Protein AF-A0A5P0JK88-F1 (afdb_monomer)

pLDDT: mean 88.71, std 13.71, range [46.22, 98.0]

Nearest PDB structures (foldseek):
  2e2e-assembly1_B  TM=9.345E-01  e=5.633E-08  Escherichia coli
  3bee-assembly2_B  TM=8.224E-01  e=6.746E-04  Vibrio parahaemolyticus RIMD 2210633
  8cqp-assembly3_C  TM=8.304E-01  e=3.539E-02  synthetic construct
  4am9-assembly1_A  TM=8.230E-01  e=6.705E-01  Yersinia enterocolitica
  8a5y-assembly1_K  TM=8.120E-01  e=8.407E-01  Saccharomyces cerevisiae

Mean predicted aligned error: 5.72 Å

Radius of gyration: 14.1 Å; Cα contacts (8 Å, |Δi|>4): 62; chains: 1; bounding box: 29×31×42 Å

InterPro domains:
  IPR011990 Tetratricopeptide-like helical domain superfamily [G3DSA:1.25.40.10] (1-83)
  IPR011990 Tetratricopeptide-like helical domain superfamily [SSF48452] (12-60)
  IPR051263 Cytochrome c-type biogenesis [PTHR47870] (1-77)

Organism: Escherichia coli (NCBI:txid562)

Secondary structure (DSSP, 8-state):
---S---S---HHHHHHHHHHHHH-TT-HHHHHHHHHHHHHTT-HHHHHHHHHHHHHTT-TTS-HHHHHHHHHHHHHHHHHH-

Solvent-accessible surface area (backbone atoms only — not comparable to full-atom values): 4887 Å² total; per-residue (Å²): 131,96,85,81,78,79,70,97,61,91,44,75,68,57,48,54,51,37,53,51,48,37,74,77,36,81,75,44,59,67,47,40,51,52,50,17,52,52,27,44,75,69,68,37,24,70,59,16,38,53,34,47,49,53,54,57,73,64,66,50,88,91,54,63,61,67,61,44,53,52,51,38,53,50,31,55,54,53,46,68,72,75,109

Sequence (83 aa):
VLYYQASQHMTAQTRAMIDKALALDSNEITALMLLASDAFMQANYAQAIELWQKVMDLNSPRVNRTQLVESINMAKLLQRRLD

Foldseek 3Di:
DPPPPPPPAQDPVNLVVLVVVCVVPVLPLVSLQVQLVNCVVVLVLVSNLVSLVSNVVVVDPVDDNVVSVVSNVVSVVSNVVVD

Structure (mmCIF, N/CA/C/O backbone):
data_AF-A0A5P0JK88-F1
#
_entry.id   AF-A0A5P0JK88-F1
#
loop_
_atom_site.group_PDB
_atom_site.id
_atom_site.type_symbol
_atom_site.label_atom_id
_atom_site.label_alt_id
_atom_site.label_comp_id
_atom_site.label_asym_id
_atom_site.label_entity_id
_atom_site.label_seq_id
_atom_site.pdbx_PDB_ins_code
_atom_site.Cartn_x
_atom_site.Cartn_y
_atom_site.Cartn_z
_atom_site.occupancy
_atom_site.B_iso_or_equiv
_atom_site.auth_seq_id
_atom_site.auth_comp_id
_atom_site.auth_asym_id
_atom_site.auth_atom_id
_atom_site.pdbx_PDB_model_num
ATOM 1 N N . VAL A 1 1 ? 14.630 -11.568 28.004 1.00 47.00 1 VAL A N 1
ATOM 2 C CA . VAL A 1 1 ? 13.693 -10.469 27.671 1.00 47.00 1 VAL A CA 1
ATOM 3 C C . VAL A 1 1 ? 13.780 -10.248 26.162 1.00 47.00 1 VAL A C 1
ATOM 5 O O . VAL A 1 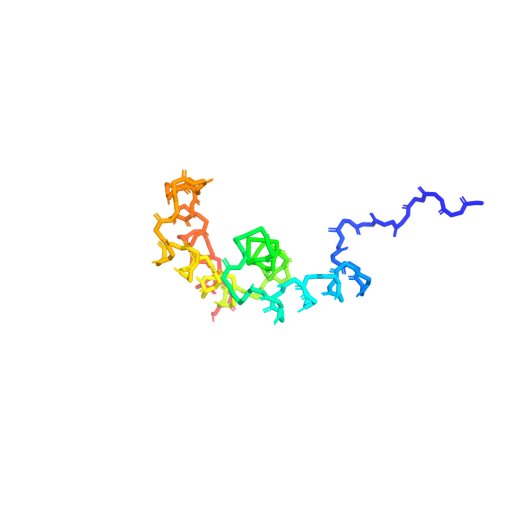1 ? 14.833 -9.832 25.697 1.00 47.00 1 VAL A O 1
ATOM 8 N N . LEU A 1 2 ? 12.764 -10.672 25.394 1.00 53.62 2 LEU A N 1
ATOM 9 C CA . LEU A 1 2 ? 12.745 -10.663 23.917 1.00 53.62 2 LEU A CA 1
ATOM 10 C C . LEU A 1 2 ? 12.664 -9.224 23.372 1.00 53.62 2 LEU A C 1
ATOM 12 O O . LEU A 1 2 ? 11.591 -8.744 23.028 1.00 53.62 2 LEU A O 1
ATOM 16 N N . TYR A 1 3 ? 13.795 -8.527 23.312 1.00 51.19 3 TYR A N 1
ATOM 17 C CA . TYR A 1 3 ? 13.865 -7.142 22.822 1.00 51.19 3 TYR A CA 1
ATOM 18 C C . TYR A 1 3 ? 14.362 -7.014 21.369 1.00 51.19 3 TYR A C 1
ATOM 20 O O . TYR A 1 3 ? 14.691 -5.914 20.947 1.00 51.19 3 TYR A O 1
ATOM 28 N N . TYR A 1 4 ? 14.438 -8.113 20.598 1.00 50.50 4 TYR A N 1
ATOM 29 C CA . TYR A 1 4 ? 15.246 -8.134 19.364 1.00 50.50 4 TYR A CA 1
ATOM 30 C C . TYR A 1 4 ? 14.649 -8.785 18.104 1.00 50.50 4 TYR A C 1
ATOM 32 O O . TYR A 1 4 ? 15.392 -9.022 17.158 1.00 50.50 4 TYR A O 1
ATOM 40 N N . GLN A 1 5 ? 13.345 -9.063 18.018 1.00 46.22 5 GLN A N 1
ATOM 41 C CA . GLN A 1 5 ? 12.798 -9.742 16.823 1.00 46.22 5 GLN A CA 1
ATOM 42 C C . GLN A 1 5 ? 11.486 -9.169 16.284 1.00 46.22 5 GLN A C 1
ATOM 44 O O . GLN A 1 5 ? 10.652 -9.899 15.760 1.00 46.22 5 GLN A O 1
ATOM 49 N N . ALA A 1 6 ? 11.318 -7.850 16.334 1.00 47.78 6 ALA A N 1
ATOM 50 C CA . ALA A 1 6 ? 10.399 -7.188 15.413 1.00 47.78 6 ALA A CA 1
ATOM 51 C C . ALA A 1 6 ? 11.202 -6.688 14.208 1.00 47.78 6 ALA A C 1
ATOM 53 O O . ALA A 1 6 ? 11.476 -5.499 14.062 1.00 47.78 6 ALA A O 1
ATOM 54 N N . SER A 1 7 ? 11.620 -7.624 13.353 1.00 48.72 7 SER A N 1
ATOM 55 C CA . SER A 1 7 ? 11.893 -7.311 11.950 1.00 48.72 7 SER A CA 1
ATOM 56 C C . SER A 1 7 ? 10.699 -6.501 11.434 1.00 48.72 7 SER A C 1
ATOM 58 O O . SER A 1 7 ? 9.563 -6.889 11.692 1.00 48.72 7 SER A O 1
ATOM 60 N N . GLN A 1 8 ? 10.956 -5.350 10.815 1.00 61.00 8 GLN A N 1
ATOM 61 C CA . GLN A 1 8 ? 10.016 -4.249 10.549 1.00 61.00 8 GLN A CA 1
ATOM 62 C C . GLN A 1 8 ? 8.844 -4.596 9.599 1.00 61.00 8 GLN A C 1
ATOM 64 O O . GLN A 1 8 ? 8.693 -3.995 8.539 1.00 61.00 8 GLN A O 1
ATOM 69 N N . HIS A 1 9 ? 8.010 -5.565 9.961 1.00 65.38 9 HIS A N 1
ATOM 70 C CA . HIS A 1 9 ? 6.862 -6.015 9.181 1.00 65.38 9 HIS A CA 1
ATOM 71 C C . HIS A 1 9 ? 5.560 -5.490 9.782 1.00 65.38 9 HIS A C 1
ATOM 73 O O . HIS A 1 9 ? 5.437 -5.318 10.998 1.00 65.38 9 HIS A O 1
ATOM 79 N N . MET A 1 10 ? 4.573 -5.255 8.919 1.00 76.12 10 MET A N 1
ATOM 80 C CA . MET A 1 10 ? 3.215 -4.900 9.315 1.00 76.12 10 MET A CA 1
ATOM 81 C C . MET A 1 10 ? 2.674 -5.918 10.327 1.00 76.12 10 MET A C 1
ATOM 83 O O . MET A 1 10 ? 2.512 -7.098 10.016 1.00 76.12 10 MET A O 1
ATOM 87 N N . THR A 1 11 ? 2.386 -5.471 11.552 1.00 82.94 11 THR A N 1
ATOM 88 C CA . THR A 1 11 ? 1.775 -6.338 12.569 1.00 82.94 11 THR A CA 1
ATOM 89 C C . THR A 1 11 ? 0.270 -6.458 12.337 1.00 82.94 11 THR A C 1
ATOM 91 O O . THR A 1 11 ? -0.356 -5.564 11.761 1.00 82.94 11 THR A O 1
ATOM 94 N N . ALA A 1 12 ? -0.348 -7.526 12.850 1.00 84.00 12 ALA A N 1
ATOM 95 C CA . ALA A 1 12 ? -1.805 -7.682 12.807 1.00 84.00 12 ALA A CA 1
ATOM 96 C C . ALA A 1 12 ? -2.542 -6.503 13.475 1.00 84.00 12 ALA A C 1
ATOM 98 O O . ALA A 1 12 ? -3.598 -6.083 13.006 1.00 84.00 12 ALA A O 1
ATOM 99 N N . GLN A 1 13 ? -1.965 -5.927 14.535 1.00 83.94 13 GLN A N 1
ATOM 100 C CA . GLN A 1 13 ? -2.524 -4.756 15.210 1.00 83.94 13 GLN A CA 1
ATOM 101 C C . GLN A 1 13 ? -2.465 -3.508 14.321 1.00 83.94 13 GLN A C 1
ATOM 103 O O . GLN A 1 13 ? -3.456 -2.786 14.214 1.00 83.94 13 GLN A O 1
ATOM 108 N N . THR A 1 14 ? -1.327 -3.269 13.663 1.00 86.38 14 THR A N 1
ATOM 109 C CA . THR A 1 14 ? -1.156 -2.140 12.738 1.00 86.38 14 THR A CA 1
ATOM 110 C C . THR A 1 14 ? -2.115 -2.262 11.554 1.00 86.38 14 THR A C 1
ATOM 112 O O . THR A 1 14 ? -2.785 -1.289 11.213 1.00 86.38 14 THR A O 1
ATOM 115 N N . ARG A 1 15 ? -2.269 -3.469 10.994 1.00 89.12 15 ARG A N 1
ATOM 116 C CA . ARG A 1 15 ? -3.247 -3.748 9.934 1.00 89.12 15 ARG A C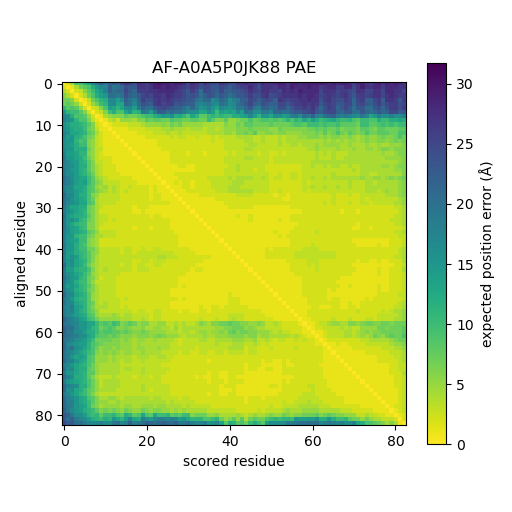A 1
ATOM 117 C C . ARG A 1 15 ? -4.677 -3.450 10.384 1.00 89.12 15 ARG A C 1
ATOM 119 O O . ARG A 1 15 ? -5.371 -2.704 9.711 1.00 89.12 15 ARG A O 1
ATOM 126 N N . ALA A 1 16 ? -5.079 -3.908 11.569 1.00 90.88 16 ALA A N 1
ATOM 127 C CA . ALA A 1 16 ? -6.412 -3.621 12.098 1.00 90.88 16 ALA A CA 1
ATOM 128 C C . ALA A 1 16 ? -6.667 -2.117 12.330 1.00 90.88 16 ALA A C 1
ATOM 130 O O . ALA A 1 16 ? -7.801 -1.657 12.206 1.00 90.88 16 ALA A O 1
A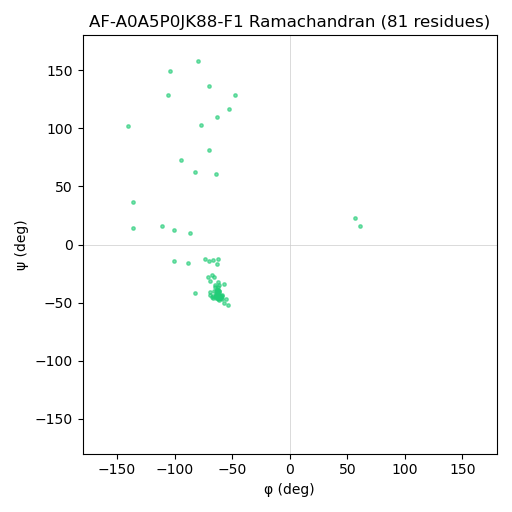TOM 131 N N . MET A 1 17 ? -5.640 -1.334 12.684 1.00 90.62 17 MET A N 1
ATOM 132 C CA . MET A 1 17 ? -5.760 0.127 12.793 1.00 90.62 17 MET A CA 1
ATOM 133 C C . MET A 1 17 ? -5.938 0.791 11.426 1.00 90.62 17 MET A C 1
ATOM 135 O O . MET A 1 17 ? -6.790 1.665 11.286 1.00 90.62 17 MET A O 1
ATOM 139 N N . ILE A 1 18 ? -5.172 0.352 10.429 1.00 92.31 18 ILE A N 1
ATOM 140 C CA . ILE A 1 18 ? -5.297 0.805 9.041 1.00 92.31 18 ILE A CA 1
ATOM 141 C C . ILE A 1 18 ? -6.690 0.478 8.494 1.00 92.31 18 ILE A C 1
ATOM 143 O O . ILE A 1 18 ? -7.347 1.357 7.944 1.00 92.31 18 ILE A O 1
ATOM 147 N N . ASP A 1 19 ? -7.179 -0.743 8.710 1.00 93.31 19 ASP A N 1
ATOM 148 C CA . ASP A 1 19 ? -8.501 -1.170 8.243 1.00 93.31 19 ASP A CA 1
ATOM 149 C C . ASP A 1 19 ? -9.614 -0.320 8.873 1.00 93.31 19 ASP A C 1
ATOM 151 O O . ASP A 1 19 ? -10.551 0.096 8.192 1.00 93.31 19 ASP A O 1
ATOM 155 N N . LYS A 1 20 ? -9.490 0.017 10.165 1.00 93.31 20 LYS A N 1
ATOM 156 C CA . LYS A 1 20 ? -10.410 0.949 10.837 1.00 93.31 20 LYS A CA 1
ATOM 157 C C . LYS A 1 20 ? -10.339 2.358 10.254 1.00 93.31 20 LYS A C 1
ATOM 159 O O . LYS A 1 20 ? -11.385 2.975 10.076 1.00 93.31 20 LYS A O 1
ATOM 164 N N . ALA A 1 21 ? -9.141 2.867 9.965 1.00 93.50 21 ALA A N 1
ATOM 165 C CA . ALA A 1 21 ? -8.977 4.180 9.345 1.00 93.50 21 ALA A CA 1
ATOM 166 C C . ALA A 1 21 ? -9.647 4.220 7.964 1.00 93.50 21 ALA A C 1
ATOM 168 O O . ALA A 1 21 ? -10.409 5.141 7.690 1.00 93.50 21 ALA A O 1
ATOM 169 N N . LEU A 1 22 ? -9.463 3.176 7.152 1.00 93.88 22 LEU A N 1
ATOM 170 C CA . LEU A 1 22 ? -10.069 3.063 5.823 1.00 93.88 22 LEU A CA 1
ATOM 171 C C . LEU A 1 22 ? -11.582 2.827 5.851 1.00 93.88 22 LEU A C 1
ATOM 173 O O . LEU A 1 22 ? -12.280 3.226 4.921 1.00 93.88 22 LEU A O 1
ATOM 177 N N . ALA A 1 23 ? -12.104 2.202 6.906 1.00 95.94 23 ALA A N 1
ATOM 178 C CA . ALA A 1 23 ? -13.545 2.077 7.110 1.00 95.94 23 ALA A CA 1
ATOM 179 C C . ALA A 1 23 ? -14.206 3.429 7.435 1.00 95.94 23 ALA A C 1
ATOM 181 O O . ALA A 1 23 ? -15.365 3.641 7.084 1.00 95.94 23 ALA A O 1
ATOM 182 N N . LEU A 1 24 ? -13.480 4.334 8.102 1.00 96.50 24 LEU A N 1
ATOM 183 C CA . LEU A 1 24 ? -13.945 5.691 8.405 1.00 96.50 24 LEU A CA 1
ATOM 184 C C . LEU A 1 24 ? -13.746 6.640 7.217 1.00 96.50 24 LEU A C 1
ATOM 186 O O . LEU A 1 24 ? -14.633 7.431 6.908 1.00 96.50 24 LEU A O 1
ATOM 190 N N . ASP A 1 25 ? -12.600 6.5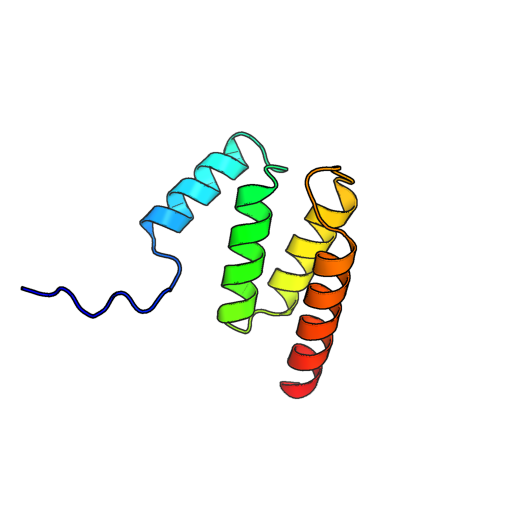45 6.548 1.00 94.62 25 ASP A N 1
ATOM 191 C CA . ASP A 1 25 ? -12.270 7.288 5.339 1.00 94.62 25 ASP A CA 1
ATOM 192 C C . ASP A 1 25 ? -11.507 6.388 4.362 1.00 94.62 25 ASP A C 1
ATOM 194 O O . ASP A 1 25 ? -10.301 6.166 4.470 1.00 94.62 25 ASP A O 1
ATOM 198 N N . SER A 1 26 ? -12.218 5.902 3.345 1.00 93.44 26 SER A N 1
ATOM 199 C CA . SER A 1 26 ? -11.644 5.032 2.311 1.00 93.44 26 SER A CA 1
ATOM 200 C C . SER A 1 26 ? -10.522 5.684 1.485 1.00 93.44 26 SER A C 1
ATOM 202 O O . SER A 1 26 ? -9.822 4.983 0.743 1.00 93.44 26 SER A O 1
ATOM 204 N N . ASN A 1 27 ? -10.358 7.004 1.600 1.00 94.50 27 ASN A N 1
ATOM 205 C CA . ASN A 1 27 ? -9.356 7.815 0.922 1.00 94.50 27 ASN A CA 1
ATOM 206 C C . ASN A 1 27 ? -8.296 8.365 1.889 1.00 94.50 27 ASN A C 1
ATOM 208 O O . ASN A 1 27 ? -7.541 9.264 1.513 1.00 94.50 27 ASN A O 1
ATOM 212 N N . GLU A 1 28 ? -8.202 7.821 3.106 1.00 95.81 28 GLU A N 1
ATOM 213 C CA . GLU A 1 28 ? -7.183 8.234 4.066 1.00 95.81 28 GLU A CA 1
ATOM 214 C C . GLU A 1 28 ? -5.786 7.919 3.508 1.00 95.81 28 GLU A C 1
ATOM 216 O O . GLU A 1 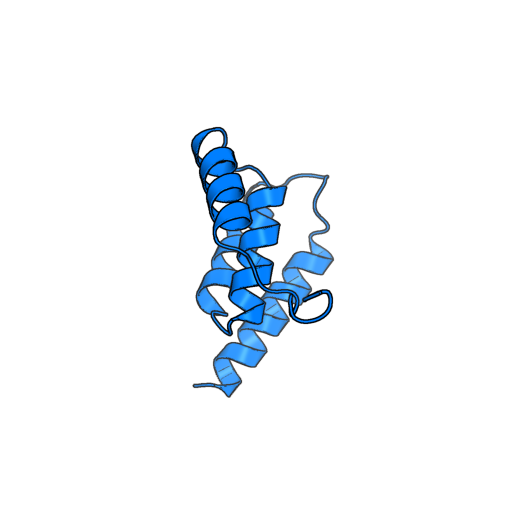28 ? -5.370 6.769 3.341 1.00 95.81 28 GLU A O 1
ATOM 221 N N . ILE A 1 29 ? -5.066 8.984 3.164 1.00 94.00 29 ILE A N 1
ATOM 222 C CA . ILE A 1 29 ? -3.821 8.919 2.397 1.00 94.00 29 ILE A CA 1
ATOM 223 C C . ILE A 1 29 ? -2.737 8.166 3.164 1.00 94.00 29 ILE A C 1
ATOM 225 O O . ILE A 1 29 ? -1.967 7.426 2.557 1.00 94.00 29 ILE A O 1
ATOM 229 N N . THR A 1 30 ? -2.662 8.339 4.482 1.00 92.44 30 THR A N 1
ATOM 230 C CA . THR A 1 30 ? -1.612 7.737 5.312 1.00 92.44 30 THR A CA 1
ATOM 231 C C . THR A 1 30 ? -1.747 6.216 5.332 1.00 92.44 30 THR A C 1
ATOM 233 O O . THR A 1 30 ? -0.770 5.502 5.111 1.00 92.44 30 THR A O 1
ATOM 236 N N . ALA A 1 31 ? -2.965 5.716 5.520 1.00 95.12 31 ALA A N 1
ATOM 237 C CA . ALA A 1 31 ? -3.340 4.314 5.502 1.00 95.12 31 ALA A CA 1
ATOM 238 C C . ALA A 1 31 ? -3.072 3.692 4.130 1.00 95.12 31 ALA A C 1
ATOM 240 O O . ALA A 1 31 ? -2.444 2.635 4.051 1.00 95.12 31 ALA A O 1
ATOM 241 N N . LEU A 1 32 ? -3.470 4.368 3.047 1.00 96.25 32 LEU A N 1
ATOM 242 C CA . LEU A 1 32 ? -3.199 3.906 1.683 1.00 96.25 32 LEU A CA 1
ATOM 243 C C . LEU A 1 32 ? -1.694 3.835 1.383 1.00 96.25 32 LEU A C 1
ATOM 245 O O . LEU A 1 32 ? -1.232 2.841 0.825 1.00 96.25 32 LEU A O 1
ATOM 249 N N . MET A 1 33 ? -0.916 4.841 1.795 1.00 94.81 33 MET A N 1
ATOM 250 C CA . MET A 1 33 ? 0.541 4.851 1.623 1.00 94.81 33 MET A CA 1
ATOM 251 C C . MET A 1 33 ? 1.221 3.728 2.414 1.00 94.81 33 MET A C 1
ATOM 253 O O . MET A 1 33 ? 2.083 3.040 1.870 1.00 94.81 33 MET A O 1
ATOM 257 N N . LEU A 1 34 ? 0.811 3.500 3.667 1.00 94.06 34 LEU A N 1
ATOM 258 C CA . LEU A 1 34 ? 1.347 2.422 4.503 1.00 94.06 34 LEU A CA 1
ATOM 259 C C . LEU A 1 34 ? 1.041 1.037 3.923 1.00 94.06 34 LEU A C 1
ATOM 261 O O . LEU A 1 34 ? 1.925 0.181 3.899 1.00 94.06 34 LEU A O 1
ATOM 265 N N . LEU A 1 35 ? -0.179 0.818 3.421 1.00 95.44 35 LEU A N 1
ATOM 266 C CA . LEU A 1 35 ? -0.536 -0.433 2.749 1.00 95.44 35 LEU A CA 1
ATOM 267 C C . LEU A 1 35 ? 0.263 -0.648 1.467 1.00 95.44 35 LEU A C 1
ATOM 269 O O . LEU A 1 35 ? 0.685 -1.771 1.203 1.00 95.44 35 LEU A O 1
ATOM 273 N N . ALA A 1 36 ? 0.486 0.407 0.683 1.00 96.06 36 ALA A N 1
ATOM 274 C CA . ALA A 1 36 ? 1.258 0.311 -0.549 1.00 96.06 36 ALA A CA 1
ATOM 275 C C . ALA A 1 36 ? 2.715 -0.074 -0.261 1.00 96.06 36 ALA A C 1
ATOM 277 O O . ALA A 1 36 ? 3.264 -0.967 -0.907 1.00 96.06 36 ALA A O 1
ATOM 278 N N . SER A 1 37 ? 3.324 0.548 0.754 1.00 93.75 37 SER A N 1
ATOM 279 C CA . SER A 1 37 ? 4.669 0.201 1.212 1.00 93.75 37 SER A CA 1
ATOM 280 C C . SER A 1 37 ? 4.753 -1.232 1.743 1.00 93.75 37 SER A C 1
ATOM 282 O O . SER A 1 37 ? 5.689 -1.944 1.390 1.00 93.75 37 SER A O 1
ATOM 284 N N . ASP A 1 38 ? 3.781 -1.685 2.539 1.00 93.69 38 ASP A N 1
ATOM 285 C CA . ASP A 1 38 ? 3.734 -3.070 3.031 1.00 93.69 38 ASP A CA 1
ATOM 286 C C . ASP A 1 38 ? 3.611 -4.080 1.881 1.00 93.69 38 ASP A C 1
ATOM 288 O O . ASP A 1 38 ? 4.381 -5.037 1.807 1.00 93.69 38 ASP A O 1
ATOM 292 N N . ALA A 1 39 ? 2.710 -3.827 0.927 1.00 94.94 39 ALA A N 1
ATOM 293 C CA . ALA A 1 39 ? 2.551 -4.659 -0.261 1.00 94.94 39 ALA A CA 1
ATOM 294 C C . ALA A 1 39 ? 3.849 -4.735 -1.082 1.00 94.94 39 ALA A C 1
ATOM 296 O O . ALA A 1 39 ? 4.259 -5.821 -1.491 1.00 94.94 39 ALA A O 1
ATOM 297 N N . PHE A 1 40 ? 4.541 -3.607 -1.266 1.00 95.38 40 PHE A N 1
ATOM 298 C CA . PHE A 1 40 ? 5.826 -3.568 -1.964 1.00 95.38 40 PHE A CA 1
ATOM 299 C C . PHE A 1 40 ? 6.895 -4.411 -1.255 1.00 95.38 40 PHE A C 1
ATOM 301 O O . PHE A 1 40 ? 7.608 -5.177 -1.903 1.00 95.38 40 PHE A O 1
ATOM 308 N N . MET A 1 41 ? 6.986 -4.306 0.074 1.00 91.50 41 MET A N 1
ATOM 309 C CA . MET A 1 41 ? 7.939 -5.078 0.881 1.00 91.50 41 MET A CA 1
ATOM 310 C C . MET A 1 41 ? 7.652 -6.584 0.855 1.00 91.50 41 MET A C 1
ATOM 312 O O . MET A 1 41 ? 8.576 -7.382 0.987 1.00 91.50 41 MET A O 1
ATOM 316 N N . GLN A 1 42 ? 6.393 -6.975 0.652 1.00 92.06 42 GLN A N 1
ATOM 317 C CA . GLN A 1 42 ? 5.969 -8.370 0.498 1.00 92.06 42 GLN A CA 1
ATOM 318 C C . GLN A 1 42 ? 6.060 -8.883 -0.949 1.00 92.06 42 GLN A C 1
ATOM 320 O O . GLN A 1 42 ? 5.560 -9.965 -1.238 1.00 92.06 42 GLN A O 1
ATOM 325 N N . ALA A 1 43 ? 6.681 -8.122 -1.858 1.00 94.38 43 ALA A N 1
ATOM 326 C CA . ALA A 1 43 ? 6.750 -8.418 -3.292 1.00 94.38 43 ALA A CA 1
ATOM 327 C C . ALA A 1 43 ? 5.380 -8.492 -4.004 1.00 94.38 43 ALA A C 1
ATOM 329 O O . ALA A 1 43 ? 5.290 -8.914 -5.157 1.00 94.38 43 ALA A O 1
ATOM 330 N N . ASN A 1 44 ? 4.316 -7.985 -3.373 1.00 96.06 44 ASN A N 1
ATOM 331 C CA . ASN A 1 44 ? 2.994 -7.820 -3.977 1.00 96.06 44 ASN A CA 1
ATOM 332 C C . ASN A 1 44 ? 2.954 -6.520 -4.797 1.00 96.06 44 ASN A C 1
ATOM 334 O O . ASN A 1 44 ? 2.204 -5.586 -4.502 1.00 96.06 44 ASN A O 1
ATOM 338 N N . TYR A 1 45 ? 3.790 -6.442 -5.835 1.00 96.62 45 TYR A N 1
ATOM 339 C CA . TYR A 1 45 ? 3.986 -5.218 -6.618 1.00 96.62 45 TYR A CA 1
ATOM 340 C C . TYR A 1 45 ? 2.711 -4.732 -7.311 1.00 96.62 45 TYR A C 1
ATOM 342 O O . TYR A 1 45 ? 2.496 -3.526 -7.377 1.00 96.62 45 TYR A O 1
ATOM 350 N N . ALA A 1 46 ? 1.841 -5.644 -7.760 1.00 96.75 46 ALA A N 1
ATOM 351 C CA . ALA A 1 46 ? 0.546 -5.289 -8.342 1.00 96.75 46 ALA A CA 1
ATOM 352 C C . ALA A 1 46 ? -0.304 -4.458 -7.364 1.00 96.75 46 ALA A C 1
ATOM 354 O O . ALA A 1 46 ? -0.737 -3.356 -7.695 1.00 96.75 46 ALA A O 1
ATOM 355 N N . GLN A 1 47 ? -0.450 -4.939 -6.126 1.0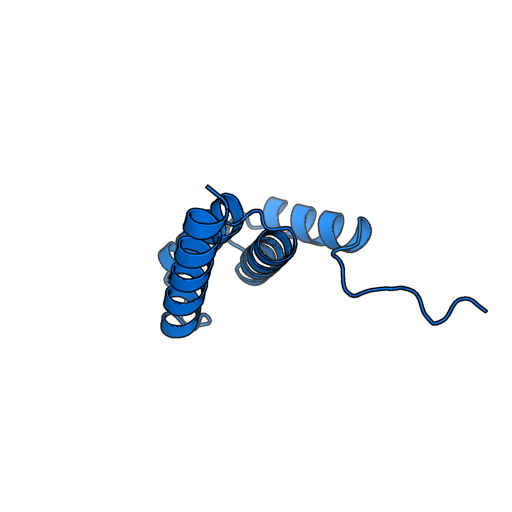0 97.00 47 GLN A N 1
ATOM 356 C CA . GLN A 1 47 ? -1.218 -4.255 -5.085 1.00 97.00 47 GLN A CA 1
ATOM 357 C C . GLN A 1 47 ? -0.573 -2.921 -4.683 1.00 97.00 47 GLN A C 1
ATOM 359 O O . GLN A 1 47 ? -1.274 -1.929 -4.488 1.00 97.00 47 GLN A O 1
ATOM 364 N N . ALA A 1 48 ? 0.759 -2.869 -4.587 1.00 97.81 48 ALA A N 1
ATOM 365 C CA . ALA A 1 48 ? 1.471 -1.625 -4.298 1.00 97.81 48 ALA A CA 1
ATOM 366 C C . ALA A 1 48 ? 1.214 -0.554 -5.373 1.00 97.81 48 ALA A C 1
ATOM 368 O O . ALA A 1 48 ? 0.915 0.595 -5.045 1.00 97.81 48 ALA A O 1
ATOM 369 N N . ILE A 1 49 ? 1.272 -0.940 -6.655 1.00 97.94 49 ILE A N 1
ATOM 370 C CA . ILE A 1 49 ? 1.001 -0.051 -7.792 1.00 97.94 49 ILE A CA 1
ATOM 371 C C . ILE A 1 49 ? -0.433 0.479 -7.737 1.00 97.94 49 ILE A C 1
ATOM 373 O O . ILE A 1 49 ? -0.625 1.686 -7.866 1.00 97.94 49 ILE A O 1
ATOM 377 N N . GLU A 1 50 ? -1.425 -0.386 -7.520 1.00 98.00 50 GLU A N 1
ATOM 378 C CA . GLU A 1 50 ? -2.835 0.019 -7.433 1.00 98.00 50 GLU A CA 1
ATOM 379 C C . GLU A 1 50 ? -3.077 1.036 -6.312 1.00 98.00 50 GLU A C 1
ATOM 381 O O . GLU A 1 50 ? -3.738 2.054 -6.522 1.00 98.00 50 GLU A O 1
ATOM 386 N N . LEU A 1 51 ? -2.501 0.803 -5.130 1.00 97.75 51 LEU A N 1
ATOM 387 C CA . LEU A 1 51 ? -2.657 1.698 -3.984 1.00 97.75 51 LEU A CA 1
ATOM 388 C C . LEU A 1 51 ? -1.986 3.057 -4.219 1.00 97.75 51 LEU A C 1
ATOM 390 O O . LEU A 1 51 ? -2.594 4.093 -3.952 1.00 97.75 51 LEU A O 1
ATOM 394 N N . TRP A 1 52 ? -0.766 3.083 -4.758 1.00 97.62 52 TRP A N 1
ATOM 395 C CA . TRP A 1 52 ? -0.097 4.338 -5.109 1.00 97.62 52 TRP A CA 1
ATOM 396 C C . TRP A 1 52 ? -0.817 5.100 -6.220 1.00 97.62 52 TRP A C 1
ATOM 398 O O . TRP A 1 52 ? -0.888 6.329 -6.162 1.00 97.62 52 TRP A O 1
ATOM 408 N N . GLN A 1 53 ? -1.389 4.393 -7.197 1.00 96.56 53 GLN A N 1
ATOM 409 C CA . GLN A 1 53 ? -2.203 5.007 -8.240 1.00 96.56 53 GLN A CA 1
ATOM 410 C C . GLN A 1 53 ? -3.466 5.635 -7.638 1.00 96.56 53 GLN A C 1
ATOM 412 O O . GLN A 1 53 ? -3.739 6.803 -7.899 1.00 96.56 53 GLN A O 1
ATOM 417 N N . LYS A 1 54 ? -4.151 4.931 -6.724 1.00 96.00 54 LYS A N 1
ATOM 418 C CA . LYS A 1 54 ? -5.291 5.489 -5.982 1.00 96.00 54 LYS A CA 1
ATOM 419 C C . LYS A 1 54 ? -4.906 6.775 -5.248 1.00 96.00 54 LYS A C 1
ATOM 421 O O . LYS A 1 54 ? -5.614 7.768 -5.355 1.00 96.00 54 LYS A O 1
ATOM 426 N N . VAL A 1 55 ? -3.776 6.793 -4.534 1.00 96.00 55 VAL A N 1
ATOM 427 C CA . VAL A 1 55 ? -3.304 8.004 -3.830 1.00 96.00 55 VAL A CA 1
ATOM 428 C C . VAL A 1 55 ? -2.996 9.147 -4.806 1.00 96.00 55 VAL A C 1
ATOM 430 O O . VAL A 1 55 ? -3.271 10.308 -4.496 1.00 96.00 55 VAL A O 1
ATOM 433 N N . MET A 1 56 ? -2.454 8.841 -5.986 1.00 94.81 56 MET A N 1
ATOM 434 C CA . MET A 1 56 ? -2.205 9.829 -7.037 1.00 94.81 56 MET A CA 1
ATOM 435 C C . MET A 1 56 ? -3.507 10.468 -7.534 1.00 94.81 56 MET A C 1
ATOM 437 O O . MET A 1 56 ? -3.573 11.694 -7.664 1.00 94.81 56 MET A O 1
ATOM 441 N N . ASP A 1 57 ? -4.544 9.655 -7.733 1.00 95.06 57 ASP A N 1
ATOM 442 C CA . ASP A 1 57 ? -5.856 10.083 -8.226 1.00 95.06 57 ASP A CA 1
ATOM 443 C C . ASP A 1 57 ? -6.603 10.970 -7.213 1.00 95.06 57 ASP A C 1
ATOM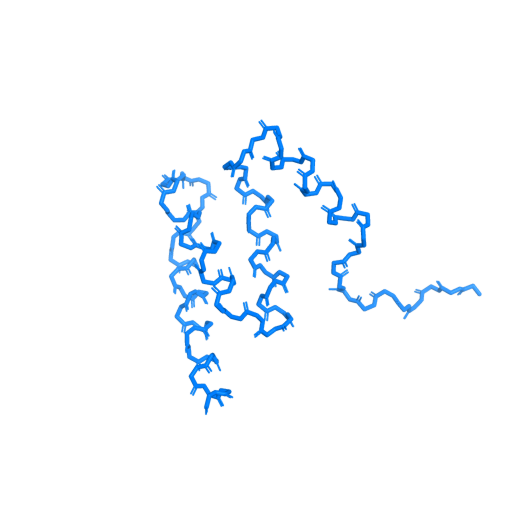 445 O O . ASP A 1 57 ? -7.372 11.849 -7.602 1.00 95.06 57 ASP A O 1
ATOM 449 N N . LEU A 1 58 ? -6.314 10.828 -5.911 1.00 93.69 58 LEU A N 1
ATOM 450 C CA . LEU A 1 58 ? -6.829 11.726 -4.865 1.00 93.69 58 LEU A CA 1
ATOM 451 C C . LEU A 1 58 ? -6.279 13.158 -4.970 1.00 93.69 58 LEU A C 1
ATOM 453 O O . LEU A 1 58 ? -6.797 14.062 -4.314 1.00 93.69 58 LEU A O 1
ATOM 457 N N . ASN A 1 59 ? -5.234 13.386 -5.777 1.00 89.00 59 ASN A N 1
ATOM 458 C CA . ASN A 1 59 ? -4.731 14.711 -6.153 1.00 89.00 59 ASN A CA 1
ATOM 459 C C . ASN A 1 59 ? -4.351 15.613 -4.952 1.00 89.00 59 ASN A C 1
ATOM 461 O O . ASN A 1 59 ? -4.285 16.836 -5.077 1.00 89.00 59 ASN A O 1
ATOM 465 N N . SER A 1 60 ? -4.065 15.022 -3.789 1.00 89.50 60 SER A N 1
ATOM 466 C CA . SER A 1 60 ? -3.810 15.754 -2.546 1.00 89.50 60 SER A CA 1
ATOM 467 C C . SER A 1 60 ? -2.472 16.503 -2.573 1.00 89.50 60 SER A C 1
ATOM 469 O O . SER A 1 60 ? -1.456 15.923 -2.964 1.00 89.50 60 SER A O 1
ATOM 471 N N . PRO A 1 61 ? -2.415 17.764 -2.099 1.00 88.62 61 PRO A N 1
ATOM 472 C CA . PRO A 1 61 ? -1.168 18.528 -2.022 1.00 88.62 61 PRO A CA 1
ATOM 473 C C . PRO A 1 61 ? -0.202 17.992 -0.957 1.00 88.62 61 PRO A C 1
ATOM 475 O O . PRO A 1 61 ? 0.968 18.359 -0.950 1.00 88.62 61 PRO A O 1
ATOM 478 N N . ARG A 1 62 ? -0.673 17.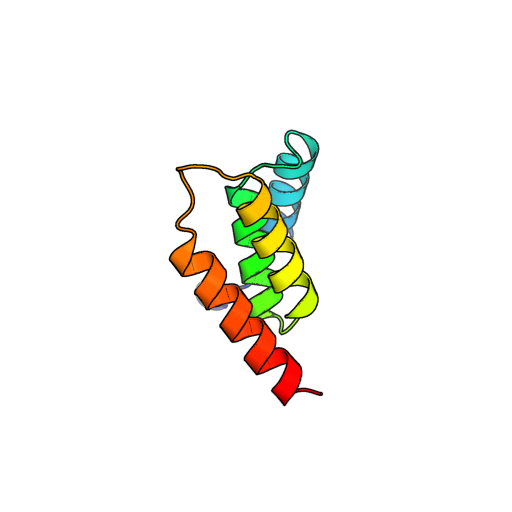123 -0.051 1.00 87.44 62 ARG A N 1
ATOM 479 C CA . ARG A 1 62 ? 0.161 16.493 0.987 1.00 87.44 62 ARG A CA 1
ATOM 480 C C . ARG A 1 62 ? 1.091 15.416 0.429 1.00 87.44 62 ARG A C 1
ATOM 482 O O . ARG A 1 62 ? 1.973 14.943 1.135 1.00 87.44 62 ARG A O 1
ATOM 489 N N . VAL A 1 63 ? 0.862 15.002 -0.813 1.00 90.81 63 VAL A N 1
ATOM 490 C CA . VAL A 1 63 ? 1.525 13.863 -1.434 1.00 90.81 63 VAL A CA 1
ATOM 491 C C . VAL A 1 63 ? 2.553 14.348 -2.446 1.00 90.81 63 VAL A C 1
ATOM 493 O O . VAL A 1 63 ? 2.239 15.112 -3.361 1.00 90.81 63 VAL A O 1
ATOM 496 N N . ASN A 1 64 ? 3.779 13.841 -2.332 1.00 93.25 64 ASN A N 1
ATOM 497 C CA . ASN A 1 64 ? 4.797 14.043 -3.352 1.00 93.25 64 ASN A CA 1
ATOM 498 C C . ASN A 1 64 ? 4.528 13.115 -4.549 1.00 93.25 64 ASN A C 1
ATOM 500 O O . ASN A 1 64 ? 4.810 11.917 -4.513 1.00 93.25 64 ASN A O 1
ATOM 504 N N . ARG A 1 65 ? 3.976 13.679 -5.626 1.00 91.50 65 ARG A N 1
ATOM 505 C CA . ARG A 1 65 ? 3.630 12.918 -6.838 1.00 91.50 65 ARG A CA 1
ATOM 506 C C . ARG A 1 65 ? 4.846 12.352 -7.550 1.00 91.50 65 ARG A C 1
ATOM 508 O O . ARG A 1 65 ? 4.759 11.251 -8.079 1.00 91.50 65 ARG A O 1
ATOM 515 N N . THR A 1 66 ? 5.966 13.070 -7.541 1.00 94.94 66 THR A N 1
ATOM 516 C CA . THR A 1 66 ? 7.215 12.585 -8.137 1.00 94.94 66 THR A CA 1
ATOM 517 C C . THR A 1 66 ? 7.657 11.299 -7.444 1.00 94.94 66 THR A C 1
ATOM 519 O O . THR A 1 66 ? 7.890 10.297 -8.111 1.00 94.94 66 THR A O 1
ATOM 522 N N . GLN A 1 67 ? 7.629 11.282 -6.108 1.00 93.81 67 GLN A N 1
ATOM 523 C CA . GLN A 1 67 ? 7.959 10.092 -5.320 1.00 93.81 67 GLN A CA 1
ATOM 524 C C . GLN A 1 67 ? 7.003 8.918 -5.591 1.00 93.81 67 GLN A C 1
ATOM 526 O O . GLN A 1 67 ? 7.439 7.769 -5.675 1.00 93.81 67 GLN A O 1
ATOM 531 N N . LEU A 1 68 ? 5.701 9.181 -5.750 1.00 94.88 68 LEU A N 1
ATOM 532 C CA . LEU A 1 68 ? 4.733 8.144 -6.129 1.00 94.88 68 LEU A CA 1
ATOM 533 C C . LEU A 1 68 ? 5.033 7.552 -7.508 1.00 94.88 68 LEU A C 1
ATOM 535 O O . LEU A 1 68 ? 5.039 6.334 -7.658 1.00 94.88 68 LEU A O 1
ATOM 539 N N . VAL A 1 69 ? 5.294 8.400 -8.506 1.00 96.50 69 VAL A N 1
ATOM 540 C CA . VAL A 1 69 ? 5.634 7.957 -9.866 1.00 96.50 69 VAL A CA 1
ATOM 541 C C . VAL A 1 69 ? 6.900 7.100 -9.850 1.00 96.50 69 VAL A C 1
ATOM 543 O O . VAL A 1 69 ? 6.925 6.035 -10.465 1.00 96.50 69 VAL A O 1
ATOM 546 N N . GLU A 1 70 ? 7.931 7.520 -9.118 1.00 96.94 70 GLU A N 1
ATOM 547 C CA . GLU A 1 70 ? 9.162 6.743 -8.938 1.00 96.94 70 GLU A CA 1
ATOM 548 C C . GLU A 1 70 ? 8.884 5.379 -8.293 1.00 96.94 70 GLU A C 1
ATOM 550 O O . GLU A 1 70 ? 9.340 4.352 -8.800 1.00 96.94 70 GLU A O 1
ATOM 555 N N . SER A 1 71 ? 8.071 5.350 -7.234 1.00 96.31 71 SER A N 1
ATOM 556 C CA . SER A 1 71 ? 7.700 4.120 -6.520 1.00 96.31 71 SER A CA 1
ATOM 557 C C . SER A 1 71 ? 6.930 3.146 -7.420 1.00 96.31 71 SER A C 1
ATOM 559 O O . SER A 1 71 ? 7.259 1.960 -7.489 1.00 96.31 71 SER A O 1
ATOM 561 N N . ILE A 1 72 ? 5.958 3.651 -8.187 1.00 97.19 72 ILE A N 1
ATOM 562 C CA . ILE A 1 72 ? 5.187 2.868 -9.162 1.00 97.19 72 ILE A CA 1
ATOM 563 C C . ILE A 1 72 ? 6.101 2.304 -10.254 1.00 97.19 72 ILE A C 1
ATOM 565 O O . ILE A 1 72 ? 5.998 1.126 -10.599 1.00 97.19 72 ILE A O 1
ATOM 569 N N . ASN A 1 73 ? 6.999 3.122 -10.806 1.00 97.62 73 ASN A N 1
ATOM 570 C CA . ASN A 1 73 ? 7.923 2.681 -11.850 1.00 97.62 73 ASN A CA 1
ATOM 571 C C . ASN A 1 73 ? 8.876 1.597 -11.337 1.00 97.62 73 ASN A C 1
ATOM 573 O O . ASN A 1 73 ? 9.116 0.614 -12.040 1.00 97.62 73 ASN A O 1
ATOM 577 N N . MET A 1 74 ? 9.363 1.733 -10.102 1.00 96.88 74 MET A N 1
ATOM 578 C CA . MET A 1 74 ? 10.198 0.719 -9.462 1.00 96.88 74 MET A CA 1
ATOM 579 C C . MET A 1 74 ? 9.435 -0.593 -9.253 1.00 96.88 74 MET A C 1
ATOM 581 O O . MET A 1 74 ? 9.939 -1.656 -9.606 1.00 96.88 74 MET A O 1
ATOM 585 N N . ALA A 1 75 ? 8.200 -0.541 -8.747 1.00 97.00 75 ALA A N 1
ATOM 586 C CA . ALA A 1 75 ? 7.375 -1.738 -8.589 1.00 97.00 75 ALA A CA 1
ATOM 587 C C . ALA A 1 75 ? 7.084 -2.430 -9.924 1.00 97.00 75 ALA A C 1
ATOM 589 O O . ALA A 1 75 ? 7.214 -3.647 -10.008 1.00 97.00 75 ALA A O 1
ATOM 590 N N . LYS A 1 76 ? 6.783 -1.674 -10.988 1.00 96.81 76 LYS A N 1
ATOM 591 C CA .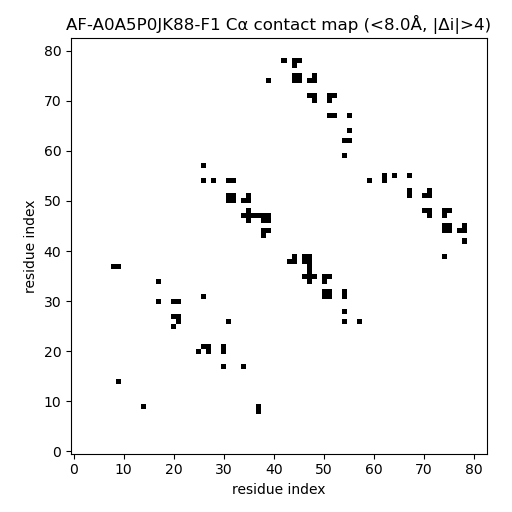 LYS A 1 76 ? 6.605 -2.229 -12.342 1.00 96.81 76 LYS A CA 1
ATOM 592 C C . LYS A 1 76 ? 7.874 -2.906 -12.855 1.00 96.81 76 LYS A C 1
ATOM 594 O O . LYS A 1 76 ? 7.793 -3.945 -13.504 1.00 96.81 76 LYS A O 1
ATOM 599 N N . LEU A 1 77 ? 9.044 -2.320 -12.589 1.00 96.94 77 LEU A N 1
ATOM 600 C CA . LEU A 1 77 ? 10.326 -2.914 -12.964 1.00 96.94 77 LEU A CA 1
ATOM 601 C C . LEU A 1 77 ? 10.566 -4.235 -12.226 1.00 96.94 77 LEU A C 1
ATOM 603 O O . LEU A 1 77 ? 10.996 -5.196 -12.853 1.00 96.94 77 LEU A O 1
ATOM 607 N N . LEU A 1 78 ? 10.308 -4.277 -10.917 1.00 95.75 78 LEU A N 1
ATOM 608 C CA . LEU A 1 78 ? 10.504 -5.476 -10.098 1.00 95.75 78 LEU A CA 1
ATOM 609 C C . LEU A 1 78 ? 9.503 -6.582 -10.436 1.00 95.75 78 LEU A C 1
ATOM 611 O O . LEU A 1 78 ? 9.915 -7.729 -10.560 1.00 95.75 78 LEU A O 1
ATOM 615 N N . GLN A 1 79 ? 8.234 -6.235 -10.660 1.00 94.19 79 GLN A N 1
ATOM 616 C CA . GLN A 1 79 ? 7.199 -7.174 -11.095 1.00 94.19 79 GLN A CA 1
ATOM 617 C C . GLN A 1 79 ? 7.634 -7.925 -12.357 1.00 94.19 79 GLN A C 1
ATOM 619 O O . GLN A 1 79 ? 7.729 -9.144 -12.346 1.00 94.19 79 GLN A O 1
ATOM 624 N N . ARG A 1 80 ? 8.052 -7.185 -13.392 1.00 93.88 80 ARG A N 1
ATOM 625 C CA . ARG A 1 80 ? 8.530 -7.756 -14.662 1.00 93.88 80 ARG A CA 1
ATOM 626 C C . ARG A 1 80 ? 9.794 -8.610 -14.548 1.00 93.88 80 ARG A C 1
ATOM 628 O O . ARG A 1 80 ? 10.147 -9.270 -15.514 1.00 93.88 80 ARG A O 1
ATOM 635 N N . ARG A 1 81 ? 10.548 -8.509 -13.449 1.00 90.81 81 ARG A N 1
ATOM 636 C CA . ARG A 1 81 ? 11.741 -9.340 -13.210 1.00 90.81 81 ARG A CA 1
ATOM 637 C C . ARG A 1 81 ? 11.413 -10.661 -12.517 1.00 90.81 81 ARG A C 1
ATOM 639 O O . ARG A 1 81 ? 12.291 -11.514 -12.450 1.00 90.81 81 ARG A O 1
ATOM 646 N N . LEU A 1 82 ? 10.225 -10.769 -11.930 1.00 78.75 82 LEU A N 1
ATOM 647 C CA . LEU A 1 82 ? 9.751 -11.959 -11.223 1.00 78.75 82 LEU A CA 1
ATOM 648 C C . LEU A 1 82 ? 8.795 -12.805 -12.071 1.00 78.75 82 LEU A C 1
ATOM 650 O O . LEU A 1 82 ? 8.548 -13.951 -11.701 1.00 78.75 82 LEU A O 1
ATOM 654 N N . ASP A 1 83 ? 8.296 -12.234 -13.170 1.00 69.25 83 ASP A N 1
ATOM 655 C CA . ASP A 1 83 ? 7.586 -12.916 -14.258 1.00 69.25 83 ASP A CA 1
ATOM 656 C C . ASP A 1 83 ? 8.571 -13.636 -15.203 1.00 69.25 83 ASP A C 1
ATOM 658 O O . ASP A 1 83 ? 8.237 -14.751 -15.666 1.00 69.25 83 ASP A O 1
#